Protein AF-A0A7V4HEV1-F1 (afdb_monomer_lite)

Radius of gyration: 31.35 Å; chains: 1; bounding box: 34×34×124 Å

Sequence (150 aa):
MKTKLIGVSTVILLVAGLAMAQTSEVSSVNAVGYIKVTCPGNKFTILAVPMNPLSTNAAYTLDELLGTNGLVASWDPALADVVYLWNGSSYISAFLNDDGWGDPTIDWKWCSPGDPPTVFTNAIEPGQGFWYRSRGTNFVWTAEKPYSWP

Structure (mmCIF, N/CA/C/O backbone):
data_AF-A0A7V4HEV1-F1
#
_entry.id   AF-A0A7V4HEV1-F1
#
loop_
_atom_site.group_PDB
_atom_site.id
_atom_site.type_symbol
_atom_site.label_atom_id
_atom_site.label_alt_id
_atom_site.label_comp_id
_atom_site.label_asym_id
_atom_site.label_entity_id
_atom_site.label_seq_id
_atom_site.pdbx_PDB_ins_code
_atom_site.Cartn_x
_atom_site.Cartn_y
_atom_site.Cartn_z
_atom_site.occupancy
_atom_site.B_iso_or_equiv
_atom_site.auth_seq_id
_atom_site.auth_comp_id
_atom_site.auth_asym_id
_atom_site.auth_atom_id
_atom_site.pdbx_PDB_model_num
ATOM 1 N N . MET A 1 1 ? -11.091 -17.253 105.919 1.00 45.59 1 MET A N 1
ATOM 2 C CA . MET A 1 1 ? -10.641 -16.845 104.568 1.00 45.59 1 MET A CA 1
ATOM 3 C C . MET A 1 1 ? -11.332 -17.708 103.526 1.00 45.59 1 MET A C 1
ATOM 5 O O . MET A 1 1 ? -11.170 -18.918 103.600 1.00 45.59 1 MET A O 1
ATOM 9 N N . LYS A 1 2 ? -12.118 -17.099 102.626 1.00 36.31 2 LYS A N 1
ATOM 10 C CA . LYS A 1 2 ? -12.488 -17.580 101.275 1.00 36.31 2 LYS A CA 1
ATOM 11 C C . LYS A 1 2 ? -13.394 -16.515 100.638 1.00 36.31 2 LYS A C 1
ATOM 13 O O . LYS A 1 2 ? -14.611 -16.535 100.786 1.00 36.31 2 LYS A O 1
ATOM 18 N N . THR A 1 3 ? -12.752 -15.529 100.023 1.00 41.19 3 THR A N 1
ATOM 19 C CA . THR A 1 3 ? -13.354 -14.410 99.290 1.00 41.19 3 THR A CA 1
ATOM 20 C C . THR A 1 3 ? -14.005 -14.953 98.017 1.00 41.19 3 THR A C 1
ATOM 22 O O . THR A 1 3 ? -13.331 -15.628 97.241 1.00 41.19 3 THR A O 1
ATOM 25 N N . LYS A 1 4 ? -15.304 -14.713 97.800 1.00 39.66 4 LYS A N 1
ATOM 26 C CA . LYS A 1 4 ? -15.972 -15.068 96.538 1.00 39.66 4 LYS A CA 1
ATOM 27 C C . LYS A 1 4 ? -16.039 -13.838 95.631 1.00 39.66 4 LYS A C 1
ATOM 29 O O . LYS A 1 4 ? -16.532 -12.791 96.035 1.00 39.66 4 LYS A O 1
ATOM 34 N N . LEU A 1 5 ? -15.462 -14.011 94.444 1.00 41.50 5 LEU A N 1
ATOM 35 C CA . LEU A 1 5 ? -15.291 -13.054 93.354 1.00 41.50 5 LEU A CA 1
ATOM 36 C C . LEU A 1 5 ? -16.618 -12.415 92.914 1.00 41.50 5 LEU A C 1
ATOM 38 O O . LEU A 1 5 ? -17.590 -13.117 92.639 1.00 41.50 5 LEU A O 1
ATOM 42 N N . ILE A 1 6 ? -16.606 -11.091 92.768 1.00 49.50 6 ILE A N 1
ATOM 43 C CA . ILE A 1 6 ? -17.607 -10.313 92.032 1.00 49.50 6 ILE A CA 1
ATOM 44 C C . ILE A 1 6 ? -17.321 -10.525 90.540 1.00 49.50 6 ILE A C 1
ATOM 46 O O . ILE A 1 6 ? -16.277 -10.111 90.040 1.00 49.50 6 ILE A O 1
ATOM 50 N N . GLY A 1 7 ? -18.216 -11.224 89.842 1.00 38.25 7 GLY A N 1
ATOM 51 C CA . GLY A 1 7 ? -18.121 -11.440 88.400 1.00 38.25 7 GLY A CA 1
ATOM 52 C C . GLY A 1 7 ? -18.540 -10.187 87.638 1.00 38.25 7 GLY A C 1
ATOM 53 O O . GLY A 1 7 ? -19.729 -9.917 87.494 1.00 38.25 7 GLY A O 1
ATOM 54 N N . VAL A 1 8 ? -17.566 -9.425 87.147 1.00 45.31 8 VAL A N 1
ATOM 55 C CA . VAL A 1 8 ? -17.784 -8.355 86.167 1.00 45.31 8 VAL A CA 1
ATOM 56 C C . VAL A 1 8 ? -18.003 -9.024 84.809 1.00 45.31 8 VAL A C 1
ATOM 58 O O . VAL A 1 8 ? -17.066 -9.549 84.215 1.00 45.31 8 VAL A O 1
ATOM 61 N N . SER A 1 9 ? -19.251 -9.065 84.338 1.00 43.78 9 SER A N 1
ATOM 62 C CA . SER A 1 9 ? -19.573 -9.523 82.981 1.00 43.78 9 SER A CA 1
ATOM 63 C C . SER A 1 9 ? -19.145 -8.461 81.970 1.00 43.78 9 SER A C 1
ATOM 65 O O . SER A 1 9 ? -19.723 -7.378 81.905 1.00 43.78 9 SER A O 1
ATOM 67 N N . THR A 1 10 ? -18.113 -8.766 81.190 1.00 46.75 10 THR A N 1
ATOM 68 C CA . THR A 1 10 ? -17.657 -7.954 80.061 1.00 46.75 10 THR A CA 1
ATOM 69 C C . THR A 1 10 ? -18.627 -8.126 78.890 1.00 46.75 10 THR A C 1
ATOM 71 O O . THR A 1 10 ? -18.723 -9.207 78.313 1.00 46.75 10 THR A O 1
ATOM 74 N N . VAL A 1 11 ? -19.348 -7.065 78.525 1.00 47.66 11 VAL A N 1
ATOM 75 C CA . VAL A 1 11 ? -20.133 -7.012 77.282 1.00 47.66 11 VAL A CA 1
ATOM 76 C C . VAL A 1 11 ? -19.165 -6.754 76.127 1.00 47.66 11 VAL A C 1
ATOM 78 O O . VAL A 1 11 ? -18.624 -5.659 76.002 1.00 47.66 11 VAL A O 1
ATOM 81 N N . ILE A 1 12 ? -18.927 -7.764 75.290 1.00 52.50 12 ILE A N 1
ATOM 82 C CA . ILE A 1 12 ? -18.202 -7.610 74.023 1.00 52.50 12 ILE A CA 1
ATOM 83 C C . ILE A 1 12 ? -19.242 -7.283 72.944 1.00 52.50 12 ILE A C 1
ATOM 85 O O . ILE A 1 12 ? -20.011 -8.148 72.531 1.00 52.50 12 ILE A O 1
ATOM 89 N N . LEU A 1 13 ? -19.288 -6.023 72.507 1.00 45.19 13 LEU A N 1
ATOM 90 C CA . LEU A 1 13 ? -20.069 -5.584 71.348 1.00 45.19 13 LEU A CA 1
ATOM 91 C C . LEU A 1 13 ? -19.282 -5.908 70.072 1.00 45.19 13 LEU A C 1
ATOM 93 O O . LEU A 1 13 ? -18.301 -5.240 69.748 1.00 45.19 13 LEU A O 1
ATOM 97 N N . LEU A 1 14 ? -19.704 -6.949 69.355 1.00 43.16 14 LEU A N 1
ATOM 98 C CA . LEU A 1 14 ? -19.175 -7.282 68.035 1.00 43.16 14 LEU A CA 1
ATOM 99 C C . LEU A 1 14 ? -19.857 -6.373 66.998 1.00 43.16 14 LEU A C 1
ATOM 101 O O . LEU A 1 14 ? -21.014 -6.588 66.641 1.00 43.16 14 LEU A O 1
ATOM 105 N N . VAL A 1 15 ? -19.167 -5.330 66.533 1.00 56.75 15 VAL A N 1
ATOM 106 C CA . VAL A 1 15 ? -19.653 -4.502 65.418 1.00 56.75 15 VAL A CA 1
ATOM 107 C C . VAL A 1 15 ? -19.365 -5.257 64.122 1.00 56.75 15 VAL A C 1
ATOM 109 O O . VAL A 1 15 ? -18.232 -5.288 63.648 1.00 56.75 15 VAL A O 1
ATOM 112 N N . ALA A 1 16 ? -20.389 -5.895 63.556 1.00 53.41 16 ALA A N 1
ATOM 113 C CA . ALA A 1 16 ? -20.327 -6.424 62.201 1.00 53.41 16 ALA A CA 1
ATOM 114 C C . ALA A 1 16 ? -20.284 -5.239 61.224 1.00 53.41 16 ALA A C 1
ATOM 116 O O . ALA A 1 16 ? -21.302 -4.605 60.951 1.00 53.41 16 ALA A O 1
ATOM 117 N N . GLY A 1 17 ? -19.088 -4.902 60.739 1.00 54.06 17 GLY A N 1
ATOM 118 C CA . GLY A 1 17 ? -18.923 -3.937 59.662 1.00 54.06 17 GLY A CA 1
ATOM 119 C C . GLY A 1 17 ? -19.610 -4.464 58.407 1.00 54.06 17 GLY A C 1
ATOM 120 O O . GLY A 1 17 ? -19.184 -5.468 57.840 1.00 54.06 17 GLY A O 1
ATOM 121 N N . LEU A 1 18 ? -20.683 -3.800 57.981 1.00 56.12 18 LEU A N 1
ATOM 122 C CA . LEU A 1 18 ? -21.253 -4.005 56.657 1.00 56.12 18 LEU A CA 1
ATOM 123 C C . LEU A 1 18 ? -20.204 -3.538 55.647 1.00 56.12 18 LEU A C 1
ATOM 125 O O . LEU A 1 18 ? -20.024 -2.340 55.435 1.00 56.12 18 LEU A O 1
ATOM 129 N N . ALA A 1 19 ? -19.485 -4.483 55.046 1.00 53.91 19 ALA A N 1
ATOM 130 C CA . ALA A 1 19 ? -18.731 -4.212 53.838 1.00 53.91 19 ALA A CA 1
ATOM 131 C C . ALA A 1 19 ? -19.757 -3.880 52.752 1.00 53.91 19 ALA A C 1
ATOM 133 O O . ALA A 1 19 ? -20.365 -4.771 52.159 1.00 53.91 19 ALA A O 1
ATOM 134 N N . MET A 1 20 ? -20.010 -2.590 52.532 1.00 57.59 20 MET A N 1
ATOM 135 C CA . MET A 1 20 ? -20.690 -2.167 51.320 1.00 57.59 20 MET A CA 1
ATOM 136 C C . MET A 1 20 ? -19.754 -2.527 50.172 1.00 57.59 20 MET A C 1
ATOM 138 O O . MET A 1 20 ? -18.691 -1.928 50.020 1.00 57.59 20 MET A O 1
ATOM 142 N N . ALA A 1 21 ? -20.117 -3.561 49.414 1.00 46.88 21 ALA A N 1
ATOM 143 C CA . ALA A 1 21 ? -19.504 -3.831 48.130 1.00 46.88 21 ALA A CA 1
ATOM 144 C C . ALA A 1 21 ? -19.794 -2.609 47.261 1.00 46.88 21 ALA A C 1
ATOM 146 O O . ALA A 1 21 ? -20.901 -2.431 46.757 1.00 46.88 21 ALA A O 1
ATOM 147 N N . GLN A 1 22 ? -18.821 -1.709 47.177 1.00 51.00 22 GLN A N 1
ATOM 148 C CA . GLN A 1 22 ? -18.874 -0.604 46.249 1.00 51.00 22 GLN A CA 1
ATOM 149 C C . GLN A 1 22 ? -18.834 -1.251 44.865 1.00 51.00 22 GLN A C 1
ATOM 151 O O . GLN A 1 22 ? -17.793 -1.749 44.439 1.00 51.00 22 GLN A O 1
ATOM 156 N N . THR A 1 23 ? -19.982 -1.334 44.194 1.00 50.00 23 THR A N 1
ATOM 157 C CA . THR A 1 23 ? -20.017 -1.660 42.774 1.00 50.00 23 THR A CA 1
ATOM 158 C C . THR A 1 23 ? -19.243 -0.544 42.094 1.00 50.00 23 THR A C 1
ATOM 160 O O . THR A 1 23 ? -19.760 0.557 41.911 1.00 50.00 23 THR A O 1
ATOM 163 N N . SER A 1 24 ? -17.969 -0.779 41.786 1.00 48.50 24 SER A N 1
ATOM 164 C CA . SER A 1 24 ? -17.289 0.012 40.776 1.00 48.50 24 SER A CA 1
ATOM 165 C C . SER A 1 24 ? -18.046 -0.257 39.488 1.00 48.50 24 SER A C 1
ATOM 167 O O . SER A 1 24 ? -17.790 -1.248 38.808 1.00 48.50 24 SER A O 1
ATOM 169 N N . GLU A 1 25 ? -19.031 0.584 39.180 1.00 54.38 25 GLU A N 1
ATOM 170 C CA . GLU A 1 25 ? -19.474 0.722 37.806 1.00 54.38 25 GLU A CA 1
ATOM 171 C C . GLU A 1 25 ? -18.220 1.027 36.996 1.00 54.38 25 GLU A C 1
ATOM 173 O O . GLU A 1 25 ? -17.642 2.113 37.075 1.00 54.38 25 GLU A O 1
ATOM 178 N N . VAL A 1 26 ? -17.764 0.031 36.241 1.00 53.16 26 VAL A N 1
ATOM 179 C CA . VAL A 1 26 ? -16.834 0.263 35.151 1.00 53.16 26 VAL A CA 1
ATOM 180 C C . VAL A 1 26 ? -17.667 0.940 34.074 1.00 53.16 26 VAL A C 1
ATOM 182 O O . VAL A 1 26 ? -18.178 0.306 33.155 1.00 53.16 26 VAL A O 1
ATOM 185 N N . SER A 1 27 ? -17.859 2.247 34.223 1.00 58.34 27 SER A N 1
ATOM 186 C CA . SER A 1 27 ? -18.261 3.082 33.107 1.00 58.34 27 SER A CA 1
ATOM 187 C C . SER A 1 27 ? -17.090 3.052 32.134 1.00 58.34 27 SER A C 1
ATOM 189 O O . SER A 1 27 ? -16.073 3.716 32.324 1.00 58.34 27 SER A O 1
ATOM 191 N N . SER A 1 28 ? -17.178 2.211 31.102 1.00 56.72 28 SER A N 1
ATOM 192 C CA . SER A 1 28 ? -16.258 2.329 29.980 1.00 56.72 28 SER A CA 1
ATOM 193 C C . SER A 1 28 ? -16.571 3.658 29.295 1.00 56.72 28 SER A C 1
ATOM 195 O O . SER A 1 28 ? -17.445 3.738 28.433 1.00 56.72 28 SER A O 1
ATOM 197 N N . VAL A 1 29 ? -15.895 4.725 29.706 1.00 54.00 29 VAL A N 1
ATOM 198 C CA . VAL A 1 29 ? -15.949 6.020 29.029 1.00 54.00 29 VAL A CA 1
ATOM 199 C C . VAL A 1 29 ? -15.099 5.883 27.764 1.00 54.00 29 VAL A C 1
ATOM 201 O O . VAL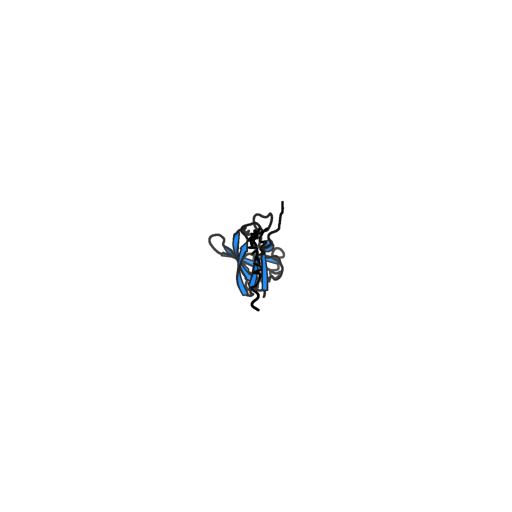 A 1 29 ? -13.956 6.309 27.737 1.00 54.00 29 VAL A O 1
ATOM 204 N N . ASN A 1 30 ? -15.634 5.189 26.751 1.00 49.81 30 ASN A N 1
ATOM 205 C CA . ASN A 1 30 ? -15.000 4.849 25.472 1.00 49.81 30 ASN A CA 1
ATOM 206 C C . ASN A 1 30 ? -13.618 4.174 25.596 1.00 49.81 30 ASN A C 1
ATOM 208 O O . ASN A 1 30 ? -12.601 4.831 25.792 1.00 49.81 30 ASN A O 1
ATOM 212 N N . ALA A 1 31 ? -13.535 2.861 25.356 1.00 44.91 31 ALA A N 1
ATOM 213 C CA . ALA A 1 31 ? -12.256 2.269 24.964 1.00 44.91 31 ALA A CA 1
ATOM 214 C C . ALA A 1 31 ? -11.842 2.875 23.607 1.00 44.91 31 ALA A C 1
ATOM 216 O O . ALA A 1 31 ? -12.294 2.450 22.546 1.00 44.91 31 ALA A O 1
ATOM 217 N N . VAL A 1 32 ? -11.032 3.932 23.660 1.00 52.53 32 VAL A N 1
ATOM 218 C CA . VAL A 1 32 ? -10.409 4.580 22.505 1.00 52.53 32 VAL A CA 1
ATOM 219 C C . VAL A 1 32 ? -9.301 3.649 22.020 1.00 52.53 32 VAL A C 1
ATOM 221 O O . VAL A 1 32 ? -8.237 3.568 22.628 1.00 52.53 32 VAL A O 1
ATOM 224 N N . GLY A 1 33 ? -9.569 2.872 20.974 1.00 55.06 33 GLY A N 1
ATOM 225 C CA . GLY A 1 33 ? -8.603 1.928 20.422 1.00 55.06 33 GLY A CA 1
ATOM 226 C C . GLY A 1 33 ? -7.933 2.490 19.177 1.00 55.06 33 GLY A C 1
ATOM 227 O O . GLY A 1 33 ? -8.585 2.622 18.147 1.00 55.06 33 GLY A O 1
ATOM 228 N N . TYR A 1 34 ? -6.632 2.764 19.248 1.00 64.38 34 TYR A N 1
ATOM 229 C CA . TYR A 1 34 ? -5.795 2.776 18.050 1.00 64.38 34 TYR A CA 1
ATOM 230 C C . TYR A 1 34 ? -5.500 1.324 17.696 1.00 64.38 34 TYR A C 1
ATOM 232 O O . TYR A 1 34 ? -4.929 0.597 18.514 1.00 64.38 34 TYR A O 1
ATOM 240 N N . ILE A 1 35 ? -5.864 0.893 16.492 1.00 74.62 35 ILE A N 1
ATOM 241 C CA . ILE A 1 35 ? -5.380 -0.390 15.985 1.00 74.62 35 ILE A CA 1
ATOM 242 C C . ILE A 1 35 ? -4.028 -0.104 15.343 1.00 74.62 35 ILE A C 1
ATOM 244 O O . ILE A 1 35 ? -3.953 0.525 14.289 1.00 74.62 35 ILE A O 1
ATOM 248 N N . LYS A 1 36 ? -2.963 -0.528 16.026 1.00 85.75 36 LYS A N 1
ATOM 249 C CA . LYS A 1 36 ? -1.603 -0.513 15.492 1.00 85.75 36 LYS A CA 1
ATOM 250 C C . LYS A 1 36 ? -1.276 -1.892 14.958 1.00 85.75 36 LYS A C 1
ATOM 252 O O . LYS A 1 36 ? -1.336 -2.870 15.702 1.00 85.75 36 LYS A O 1
ATOM 257 N N . VAL A 1 37 ? -0.906 -1.957 13.689 1.00 89.94 37 VAL A N 1
ATOM 258 C CA . VAL A 1 37 ? -0.484 -3.194 13.041 1.00 89.94 37 VAL A CA 1
ATOM 259 C C . VAL A 1 37 ? 0.932 -3.009 12.527 1.00 89.94 37 VAL A C 1
ATOM 261 O O . VAL A 1 37 ? 1.183 -2.259 11.584 1.00 89.94 37 VAL A O 1
ATOM 264 N N . THR A 1 38 ? 1.872 -3.707 13.156 1.00 92.38 38 THR A N 1
ATOM 265 C CA . THR A 1 38 ? 3.240 -3.795 12.648 1.00 92.38 38 THR A CA 1
ATOM 266 C C . THR A 1 38 ? 3.250 -4.704 11.430 1.00 92.38 38 THR A C 1
ATOM 268 O O . THR A 1 38 ? 2.876 -5.871 11.527 1.00 92.38 38 THR A O 1
ATOM 271 N N . CYS A 1 39 ? 3.710 -4.174 10.303 1.00 93.19 39 CYS A N 1
ATOM 272 C CA . CYS A 1 39 ? 3.889 -4.892 9.053 1.00 93.19 39 CYS A CA 1
ATOM 273 C C . CYS A 1 39 ? 5.371 -5.268 8.921 1.00 93.19 39 CYS A C 1
ATOM 275 O O . CYS A 1 39 ? 6.197 -4.395 8.640 1.00 93.19 39 CYS A O 1
ATOM 277 N N . PRO A 1 40 ? 5.744 -6.541 9.150 1.00 92.75 40 PRO A N 1
ATOM 278 C CA . PRO A 1 40 ? 7.134 -6.956 9.049 1.00 92.75 40 PRO A CA 1
ATOM 279 C C . PRO A 1 40 ? 7.633 -6.844 7.610 1.00 92.75 40 PRO A C 1
ATOM 281 O O . PRO A 1 40 ? 6.903 -7.151 6.662 1.00 92.75 40 PRO A O 1
ATOM 284 N N . GLY A 1 41 ? 8.905 -6.494 7.455 1.00 92.19 41 GLY A N 1
ATOM 285 C CA . GLY A 1 41 ? 9.520 -6.410 6.138 1.00 92.19 41 GLY A CA 1
ATOM 286 C C . GLY A 1 41 ? 9.474 -7.708 5.341 1.00 92.19 41 GLY A C 1
ATOM 287 O O . GLY A 1 41 ? 9.673 -8.803 5.869 1.00 92.19 41 GLY A O 1
ATOM 288 N N . ASN A 1 42 ? 9.218 -7.564 4.044 1.00 91.44 42 ASN A N 1
ATOM 289 C CA . ASN A 1 42 ? 9.056 -8.626 3.054 1.00 91.44 42 ASN A CA 1
ATOM 290 C C . ASN A 1 42 ? 7.959 -9.654 3.376 1.00 91.44 42 ASN A C 1
ATOM 292 O O . ASN A 1 42 ? 7.968 -10.752 2.815 1.00 91.44 42 ASN A O 1
ATOM 296 N N . LYS A 1 43 ? 7.000 -9.318 4.248 1.00 92.88 43 LYS A N 1
ATOM 297 C CA . LYS A 1 43 ? 5.867 -10.187 4.591 1.00 92.88 43 LYS A CA 1
ATOM 298 C C . LYS A 1 43 ? 4.537 -9.529 4.258 1.00 92.88 43 LYS A C 1
ATOM 300 O O . LYS A 1 43 ? 4.402 -8.309 4.277 1.00 92.88 43 LYS A O 1
ATOM 305 N N . PHE A 1 44 ? 3.551 -10.375 3.984 1.00 94.94 44 PHE A N 1
ATOM 306 C CA . PHE A 1 44 ? 2.163 -9.964 3.839 1.00 94.94 44 PHE A CA 1
ATOM 307 C C . PHE A 1 44 ? 1.495 -9.838 5.204 1.00 94.94 44 PHE A C 1
ATOM 309 O O . PHE A 1 44 ? 1.610 -10.730 6.044 1.00 94.94 44 PHE A O 1
ATOM 316 N N . THR A 1 45 ? 0.773 -8.741 5.394 1.00 96.25 45 THR A N 1
ATOM 317 C CA . THR A 1 45 ? -0.035 -8.447 6.576 1.00 96.25 45 THR A CA 1
ATOM 318 C C . THR A 1 45 ? -1.426 -8.034 6.108 1.00 96.25 45 THR A C 1
ATOM 320 O O . THR A 1 45 ? -1.544 -7.278 5.146 1.00 96.25 45 THR A O 1
ATOM 323 N N . ILE A 1 46 ? -2.482 -8.540 6.748 1.00 95.31 46 ILE A N 1
ATOM 324 C CA . ILE A 1 46 ? -3.841 -8.046 6.490 1.00 95.31 46 ILE A CA 1
ATOM 325 C C . ILE A 1 46 ? -4.018 -6.749 7.265 1.00 95.31 46 ILE A C 1
ATOM 327 O O . ILE A 1 46 ? -3.840 -6.729 8.483 1.00 95.31 46 ILE A O 1
ATOM 331 N N . LEU A 1 47 ? -4.409 -5.698 6.555 1.00 94.19 47 LEU A N 1
ATOM 332 C CA . LEU A 1 47 ? -4.879 -4.446 7.127 1.00 94.19 47 LEU A CA 1
ATOM 333 C C . LEU A 1 47 ? -6.371 -4.313 6.828 1.00 94.19 47 LEU A C 1
ATOM 335 O O . LEU A 1 47 ? -6.863 -4.842 5.831 1.00 94.19 47 LEU A O 1
ATOM 339 N N . ALA A 1 48 ? -7.107 -3.649 7.711 1.00 90.69 48 ALA A N 1
ATOM 340 C CA . ALA A 1 48 ? -8.540 -3.475 7.541 1.00 90.69 48 ALA A CA 1
ATOM 341 C C . ALA A 1 48 ? -8.975 -2.122 8.068 1.00 90.69 48 ALA A C 1
ATOM 343 O O . ALA A 1 48 ? -8.713 -1.796 9.225 1.00 90.69 48 ALA A O 1
ATOM 344 N N . VAL A 1 49 ? -9.673 -1.362 7.230 1.00 89.06 49 VAL A N 1
ATOM 345 C CA . VAL A 1 49 ? -10.276 -0.098 7.638 1.00 89.06 49 VAL A CA 1
ATOM 346 C C . VAL A 1 49 ? -11.383 -0.410 8.648 1.00 89.06 49 VAL A C 1
ATOM 348 O O . VAL A 1 49 ? -12.215 -1.282 8.384 1.00 89.06 49 VAL A O 1
ATOM 351 N N . PRO A 1 50 ? -11.431 0.258 9.814 1.00 85.62 50 PRO A N 1
ATOM 352 C CA . PRO A 1 50 ? -12.520 0.070 10.765 1.00 85.62 50 PRO A CA 1
ATOM 353 C C . PRO A 1 50 ? -13.894 0.294 10.123 1.00 85.62 50 PRO A C 1
ATOM 355 O O . PRO A 1 50 ? -14.033 1.063 9.176 1.00 85.62 50 PRO A O 1
ATOM 358 N N . MET A 1 51 ? -14.929 -0.359 10.661 1.00 82.31 51 MET A N 1
ATOM 359 C CA . MET A 1 51 ? -16.303 -0.201 10.149 1.00 82.31 51 MET A CA 1
ATOM 360 C C . MET A 1 51 ? -16.834 1.226 10.324 1.00 82.31 51 MET A C 1
ATOM 362 O O . MET A 1 51 ? -17.695 1.669 9.572 1.00 82.31 51 MET A O 1
ATOM 366 N N . ASN A 1 52 ? -16.314 1.946 11.320 1.00 79.69 52 ASN A N 1
ATOM 367 C CA . ASN A 1 52 ? -16.570 3.368 11.471 1.00 79.69 52 ASN A CA 1
ATOM 368 C C . ASN A 1 52 ? -15.575 4.157 10.611 1.00 79.69 52 ASN A C 1
ATOM 370 O O . ASN A 1 52 ? -14.377 3.876 10.708 1.00 79.69 52 ASN A O 1
ATOM 374 N N . PRO A 1 53 ? -16.031 5.174 9.860 1.00 77.12 53 PRO A N 1
ATOM 375 C CA . PRO A 1 53 ? -15.146 6.033 9.087 1.00 77.12 53 PRO A CA 1
ATOM 376 C C . PRO A 1 53 ? -14.019 6.642 9.940 1.00 77.12 53 PRO A C 1
ATOM 378 O O . PRO A 1 53 ? -14.243 7.120 11.056 1.00 77.12 53 PRO A O 1
ATOM 381 N N . LEU A 1 54 ? -12.807 6.631 9.386 1.00 76.69 54 LEU A N 1
ATOM 382 C CA . LEU A 1 54 ? -11.601 7.302 9.882 1.00 76.69 54 LEU A CA 1
ATOM 383 C C . LEU A 1 54 ? -11.570 8.802 9.549 1.00 76.69 54 LEU A C 1
ATOM 385 O O . LEU A 1 54 ? -10.649 9.500 9.944 1.00 76.69 54 LEU A O 1
ATOM 389 N N . SER A 1 55 ? -12.537 9.318 8.798 1.00 76.88 55 SER A N 1
ATOM 390 C CA . SER A 1 55 ? -12.704 10.746 8.515 1.00 76.88 55 SER A CA 1
ATOM 391 C C . SER A 1 55 ? -14.139 11.004 8.049 1.00 76.88 55 SER A C 1
ATOM 393 O O . SER A 1 55 ? -14.954 10.084 8.004 1.00 76.88 55 SER A O 1
ATOM 395 N N . THR A 1 56 ? -14.463 12.242 7.675 1.00 77.31 56 THR A N 1
ATOM 396 C CA . THR A 1 56 ? -15.737 12.572 7.015 1.00 77.31 56 THR A CA 1
ATOM 397 C C . THR A 1 56 ? -15.890 11.936 5.629 1.00 77.31 56 THR A C 1
ATOM 399 O O . THR A 1 56 ? -16.973 12.009 5.051 1.00 77.31 56 THR A O 1
ATOM 402 N N . ASN A 1 57 ? -14.830 11.336 5.078 1.00 73.62 57 ASN A N 1
ATOM 403 C CA . ASN A 1 57 ? -14.860 10.697 3.768 1.00 73.62 57 ASN A CA 1
ATOM 404 C C . ASN A 1 57 ? -15.595 9.355 3.836 1.00 73.62 57 ASN A C 1
ATOM 406 O O . ASN A 1 57 ? -15.422 8.577 4.775 1.00 73.62 57 ASN A O 1
ATOM 410 N N . ALA A 1 58 ? -16.384 9.073 2.799 1.00 81.06 58 ALA A N 1
ATOM 411 C CA . ALA A 1 58 ? 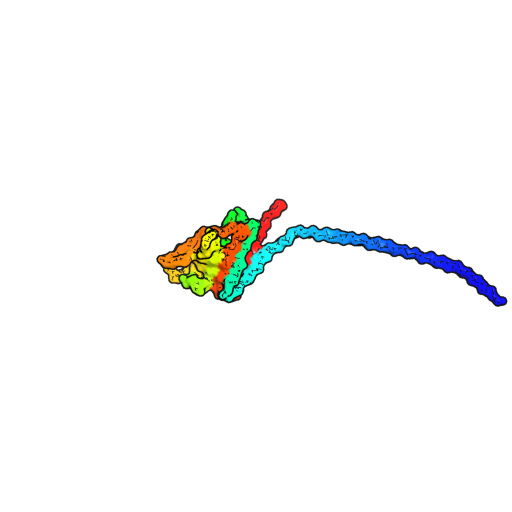-17.093 7.804 2.653 1.00 81.06 58 ALA A CA 1
ATOM 412 C C . ALA A 1 58 ? -16.172 6.649 2.216 1.00 81.06 58 ALA A C 1
ATOM 414 O O . ALA A 1 58 ? -16.514 5.491 2.430 1.00 81.06 58 ALA A O 1
ATOM 415 N N . ALA A 1 59 ? -15.020 6.960 1.616 1.00 87.94 59 ALA A N 1
ATOM 416 C CA . ALA A 1 59 ? -14.001 5.998 1.218 1.00 87.94 59 ALA A CA 1
ATOM 417 C C . ALA A 1 59 ? -12.623 6.674 1.159 1.00 87.94 59 ALA A C 1
ATOM 419 O O . ALA A 1 59 ? -12.540 7.905 1.139 1.00 87.94 59 ALA A O 1
ATOM 420 N N . TYR A 1 60 ? -11.565 5.868 1.130 1.00 91.31 60 TYR A N 1
ATOM 421 C CA . TYR A 1 60 ? -10.183 6.324 1.238 1.00 91.31 60 TYR A CA 1
ATOM 422 C C . TYR A 1 60 ? -9.343 5.902 0.037 1.00 91.31 60 TYR A C 1
ATOM 424 O O . TYR A 1 60 ? -9.497 4.806 -0.503 1.00 91.31 60 TYR A O 1
ATOM 432 N N . THR A 1 61 ? -8.408 6.760 -0.339 1.00 93.12 61 THR A N 1
ATOM 433 C CA . THR A 1 61 ? -7.269 6.409 -1.188 1.00 93.12 61 THR A CA 1
ATOM 434 C C . THR A 1 61 ? -6.190 5.692 -0.372 1.00 93.12 61 THR A C 1
ATOM 436 O O . THR A 1 61 ? -6.174 5.734 0.862 1.00 93.12 61 THR A O 1
ATOM 439 N N . LEU A 1 62 ? -5.251 5.036 -1.056 1.00 94.38 62 LEU A N 1
ATOM 440 C CA . LEU A 1 62 ? -4.104 4.415 -0.390 1.00 94.38 62 LEU A CA 1
ATOM 441 C C . LEU A 1 62 ? -3.184 5.440 0.281 1.00 94.38 62 LEU A C 1
ATOM 443 O O . LEU A 1 62 ? -2.685 5.165 1.372 1.00 94.38 62 LEU A O 1
ATOM 447 N N . ASP A 1 63 ? -3.023 6.622 -0.316 1.00 91.19 63 ASP A N 1
ATOM 448 C CA . ASP A 1 63 ? -2.246 7.719 0.270 1.00 91.19 63 ASP A CA 1
ATOM 449 C C . ASP A 1 63 ? -2.850 8.198 1.595 1.00 91.19 63 ASP A C 1
ATOM 451 O O . ASP A 1 63 ? -2.130 8.403 2.571 1.00 91.19 63 ASP A O 1
ATOM 455 N N . GLU A 1 64 ? -4.180 8.306 1.675 1.00 89.50 64 GLU A N 1
ATOM 456 C CA . GLU A 1 64 ? -4.868 8.680 2.916 1.00 89.50 64 GLU A CA 1
ATOM 457 C C . GLU A 1 64 ? -4.738 7.611 4.013 1.00 89.50 64 GLU A C 1
ATOM 459 O O . GLU A 1 64 ? -4.634 7.957 5.189 1.00 89.50 64 GLU A O 1
ATOM 464 N N . LEU A 1 65 ? -4.744 6.320 3.658 1.00 90.69 65 LEU A N 1
ATOM 465 C CA . LEU A 1 65 ? -4.704 5.225 4.638 1.00 90.69 65 LEU A CA 1
ATOM 466 C C . LEU A 1 65 ? -3.304 4.877 5.133 1.00 90.69 65 LEU A C 1
ATOM 468 O O . LEU A 1 65 ? -3.151 4.472 6.288 1.00 90.69 65 LEU A O 1
ATOM 472 N N . LEU A 1 66 ? -2.312 4.923 4.247 1.00 91.50 66 LEU A N 1
ATOM 473 C CA . LEU A 1 66 ? -0.953 4.460 4.531 1.00 91.50 66 LEU A CA 1
ATOM 474 C C . LEU A 1 66 ? 0.005 5.625 4.809 1.00 91.50 66 LEU A C 1
ATOM 476 O O . LEU A 1 66 ? 1.047 5.413 5.431 1.00 91.50 66 LEU A O 1
ATOM 480 N N . GLY A 1 67 ? -0.365 6.850 4.419 1.00 87.94 67 GLY A N 1
ATOM 481 C CA . GLY A 1 67 ? 0.472 8.035 4.558 1.00 87.94 67 GLY A CA 1
ATOM 482 C C . GLY A 1 67 ? 1.746 7.924 3.723 1.00 87.94 67 GLY A C 1
ATOM 483 O O . GLY A 1 67 ? 1.755 7.313 2.662 1.00 87.94 67 GLY A O 1
ATOM 484 N N . THR A 1 68 ? 2.836 8.520 4.210 1.00 83.94 68 THR A N 1
ATOM 485 C CA . THR A 1 68 ? 4.141 8.534 3.517 1.00 83.94 68 THR A CA 1
ATOM 486 C C . THR A 1 68 ? 5.297 7.999 4.367 1.00 83.94 68 THR A C 1
ATOM 488 O O . THR A 1 68 ? 6.377 7.714 3.853 1.00 83.94 68 THR A O 1
ATOM 491 N N . ASN A 1 69 ? 5.105 7.846 5.680 1.00 82.38 69 ASN A N 1
ATOM 492 C CA . ASN A 1 69 ? 6.190 7.531 6.606 1.00 82.38 69 ASN A CA 1
ATOM 493 C C . ASN A 1 69 ? 6.501 6.032 6.646 1.00 82.38 69 ASN A C 1
ATOM 495 O O . ASN A 1 69 ? 5.649 5.215 6.986 1.00 82.38 69 ASN A O 1
ATOM 499 N N . GLY A 1 70 ? 7.764 5.683 6.394 1.00 86.62 70 GLY A N 1
ATOM 500 C CA . GLY A 1 70 ? 8.247 4.302 6.490 1.00 86.62 70 GLY A CA 1
ATOM 501 C C . GLY A 1 70 ? 7.800 3.395 5.343 1.00 86.62 70 GLY A C 1
ATOM 502 O O . GLY A 1 70 ? 7.989 2.181 5.443 1.00 86.62 70 GLY A O 1
ATOM 503 N N . LEU A 1 71 ? 7.228 3.979 4.286 1.00 93.81 71 LEU A N 1
ATOM 504 C CA . LEU A 1 71 ? 6.937 3.292 3.037 1.00 93.81 71 LEU A CA 1
ATOM 505 C C . LEU A 1 71 ? 8.188 3.204 2.155 1.00 93.81 71 LEU A C 1
ATOM 507 O O . LEU A 1 71 ? 9.098 4.030 2.253 1.00 93.81 71 LEU A O 1
ATOM 511 N N . VAL A 1 72 ? 8.223 2.202 1.285 1.00 96.00 72 VAL A N 1
ATOM 512 C CA . VAL A 1 72 ? 9.284 1.985 0.299 1.00 96.00 72 VAL A CA 1
ATOM 513 C C . VAL A 1 72 ? 8.699 2.085 -1.102 1.00 96.00 72 VAL A C 1
ATOM 515 O O . VAL A 1 72 ? 7.886 1.254 -1.509 1.00 96.00 72 VAL A O 1
ATOM 518 N N . ALA A 1 73 ? 9.144 3.104 -1.833 1.00 96.00 73 ALA A N 1
ATOM 519 C CA . ALA A 1 73 ? 8.801 3.325 -3.229 1.00 96.00 73 ALA A CA 1
ATOM 520 C C . ALA A 1 73 ? 9.862 2.721 -4.160 1.00 96.00 73 ALA A C 1
ATOM 522 O O . ALA A 1 73 ? 11.046 2.702 -3.817 1.00 96.00 73 ALA A O 1
ATOM 523 N N . SER A 1 74 ? 9.442 2.230 -5.326 1.00 96.31 74 SER A N 1
ATOM 524 C CA . SER A 1 74 ? 10.337 1.845 -6.421 1.00 96.31 74 SER A CA 1
ATOM 525 C C . SER A 1 74 ? 9.586 1.781 -7.751 1.00 96.31 74 SER A C 1
ATOM 527 O O . SER A 1 74 ? 8.426 1.372 -7.776 1.00 96.31 74 SER A O 1
ATOM 529 N N . TRP A 1 75 ? 10.260 2.093 -8.859 1.00 94.56 75 TRP A N 1
ATOM 530 C CA . TRP A 1 75 ? 9.745 1.862 -10.213 1.00 94.56 75 TRP A CA 1
ATOM 531 C C . TRP A 1 75 ? 9.501 0.377 -10.518 1.00 94.56 75 TRP A C 1
ATOM 533 O O . TRP A 1 75 ? 8.699 0.057 -11.398 1.00 94.56 75 TRP A O 1
ATOM 543 N N . ASP A 1 76 ? 10.172 -0.527 -9.789 1.00 93.75 76 ASP A N 1
ATOM 544 C CA . ASP A 1 76 ? 9.948 -1.972 -9.837 1.00 93.75 76 ASP A CA 1
ATOM 545 C C . ASP A 1 76 ? 8.972 -2.403 -8.718 1.00 93.75 76 ASP A C 1
ATOM 547 O O . ASP A 1 76 ? 9.324 -2.365 -7.530 1.00 93.75 76 ASP A O 1
ATOM 551 N N . PRO A 1 77 ? 7.770 -2.916 -9.053 1.00 93.56 77 PRO A N 1
ATOM 552 C CA . PRO A 1 77 ? 6.815 -3.442 -8.073 1.00 93.56 77 PRO A CA 1
ATOM 553 C C . PRO A 1 77 ? 7.370 -4.578 -7.196 1.00 93.56 77 PRO A C 1
ATOM 555 O O . PRO A 1 77 ? 6.834 -4.883 -6.123 1.00 93.56 77 PRO A O 1
ATOM 558 N N . ALA A 1 78 ? 8.428 -5.265 -7.637 1.00 93.25 78 ALA A N 1
ATOM 559 C CA . ALA A 1 78 ? 9.113 -6.261 -6.830 1.00 93.25 78 ALA A CA 1
ATOM 560 C C . ALA A 1 78 ? 9.924 -5.629 -5.692 1.00 93.25 78 ALA A C 1
ATOM 562 O O . ALA A 1 78 ? 10.117 -6.298 -4.678 1.00 93.25 78 ALA A O 1
ATOM 563 N N . LEU A 1 79 ? 10.344 -4.371 -5.805 1.00 95.25 79 LEU A N 1
ATOM 564 C CA . LEU A 1 79 ? 11.154 -3.658 -4.815 1.00 95.25 79 LEU A CA 1
ATOM 565 C C . LEU A 1 79 ? 10.354 -2.626 -4.003 1.00 95.25 79 LEU A C 1
ATOM 567 O O . LEU A 1 79 ? 10.827 -2.202 -2.951 1.00 95.25 79 LEU A O 1
ATOM 571 N N . ALA A 1 80 ? 9.132 -2.300 -4.429 1.00 96.62 80 ALA A N 1
ATOM 572 C CA . ALA A 1 80 ? 8.212 -1.399 -3.738 1.00 96.62 80 ALA A CA 1
ATOM 573 C C . ALA A 1 80 ? 7.250 -2.105 -2.764 1.00 96.62 80 ALA A C 1
ATOM 575 O O . ALA A 1 80 ? 6.986 -3.314 -2.868 1.00 96.62 80 ALA A O 1
ATOM 576 N N . ASP A 1 81 ? 6.684 -1.327 -1.840 1.00 97.56 81 ASP A N 1
ATOM 577 C CA . ASP A 1 81 ? 5.506 -1.721 -1.069 1.00 97.56 81 ASP A CA 1
ATOM 578 C C . ASP A 1 81 ? 4.333 -2.016 -2.009 1.00 97.56 81 ASP A C 1
ATOM 580 O O . ASP A 1 81 ? 4.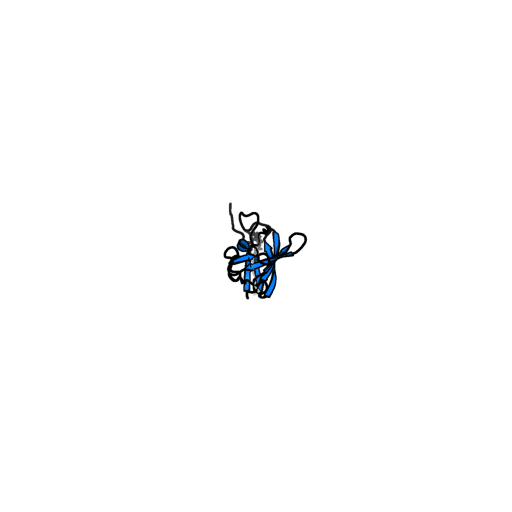144 -1.339 -3.020 1.00 97.56 81 ASP A O 1
ATOM 584 N N . VAL A 1 82 ? 3.541 -3.042 -1.681 1.00 97.56 82 VAL A N 1
ATOM 585 C CA . VAL A 1 82 ? 2.431 -3.493 -2.534 1.00 97.56 82 VAL A CA 1
ATOM 586 C C . VAL A 1 82 ? 1.172 -3.731 -1.721 1.00 97.56 82 VAL A C 1
ATOM 588 O O . VAL A 1 82 ? 1.206 -4.387 -0.680 1.00 97.56 82 VAL A O 1
ATOM 591 N N . VAL A 1 83 ? 0.045 -3.272 -2.249 1.00 98.00 83 VAL A N 1
ATOM 592 C CA . VAL A 1 83 ? -1.295 -3.579 -1.754 1.00 98.00 83 VAL A CA 1
ATOM 593 C C . VAL A 1 83 ? -1.997 -4.526 -2.713 1.00 98.00 83 VAL A C 1
ATOM 595 O O . VAL A 1 83 ? -1.885 -4.367 -3.923 1.00 98.00 83 VAL A O 1
ATOM 598 N N . TYR A 1 84 ? -2.753 -5.484 -2.176 1.00 97.94 84 TYR A N 1
ATOM 599 C CA . TYR A 1 84 ? -3.717 -6.281 -2.928 1.00 97.94 84 TYR A CA 1
ATOM 600 C C . TYR A 1 84 ? -5.115 -6.073 -2.350 1.00 97.94 84 TYR A C 1
ATOM 602 O O . TYR A 1 84 ? -5.387 -6.420 -1.196 1.00 97.94 84 TYR A O 1
ATOM 610 N N . LEU A 1 85 ? -6.005 -5.537 -3.178 1.00 97.19 85 LEU A N 1
ATOM 611 C CA . LEU A 1 85 ? -7.392 -5.238 -2.851 1.00 97.19 85 LEU A CA 1
ATOM 612 C C . LEU A 1 85 ? -8.310 -6.245 -3.543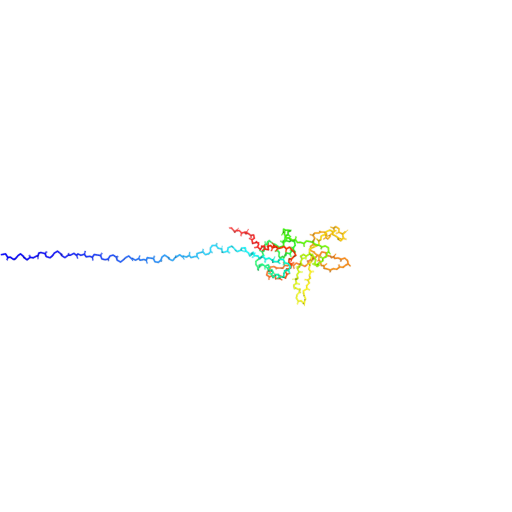 1.00 97.19 85 LEU A C 1
ATOM 614 O O . LEU A 1 85 ? -8.167 -6.506 -4.737 1.00 97.19 85 LEU A O 1
ATOM 618 N N . TRP A 1 86 ? -9.256 -6.821 -2.805 1.00 95.75 86 TRP A N 1
ATOM 619 C CA . TRP A 1 86 ? -10.282 -7.676 -3.399 1.00 95.75 86 TRP A CA 1
ATOM 620 C C . TRP A 1 86 ? -11.365 -6.814 -4.054 1.00 95.75 86 TRP A C 1
ATOM 622 O O . TRP A 1 86 ? -11.953 -5.966 -3.386 1.00 95.75 86 TRP A O 1
ATOM 632 N N . ASN A 1 87 ? -11.653 -7.048 -5.336 1.00 92.69 87 ASN A N 1
ATOM 633 C CA . ASN A 1 87 ? -12.665 -6.295 -6.092 1.00 92.69 87 ASN A CA 1
ATOM 634 C C . ASN A 1 87 ? -14.019 -7.025 -6.229 1.00 92.69 87 ASN A C 1
ATOM 636 O O . ASN A 1 87 ? -14.870 -6.602 -7.006 1.00 92.69 87 ASN A O 1
ATOM 640 N N . GLY A 1 88 ? -14.202 -8.151 -5.532 1.00 93.06 88 GLY A N 1
ATOM 641 C CA . GLY A 1 88 ? -15.382 -9.014 -5.657 1.00 93.06 88 GLY A CA 1
ATOM 642 C C . GLY A 1 88 ? -15.166 -10.265 -6.515 1.00 93.06 88 GLY A C 1
ATOM 643 O O . GLY A 1 88 ? -15.900 -11.233 -6.344 1.00 93.06 88 GLY A O 1
ATOM 644 N N . SER A 1 89 ?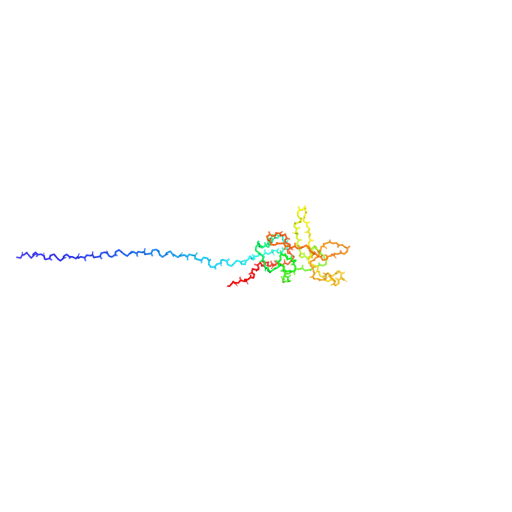 -14.160 -10.277 -7.397 1.00 95.62 89 SER A N 1
ATOM 645 C CA . SER A 1 89 ? -13.859 -11.408 -8.298 1.00 95.62 89 SER A CA 1
ATOM 646 C C . SER A 1 89 ? -12.394 -11.840 -8.277 1.00 95.62 89 SER A C 1
ATOM 648 O O . SER A 1 89 ? -12.092 -13.026 -8.391 1.00 95.62 89 SER A O 1
ATOM 650 N N . SER A 1 90 ? -11.476 -10.888 -8.144 1.00 96.38 90 SER A N 1
ATOM 651 C CA . SER A 1 90 ? -10.041 -11.132 -8.081 1.00 96.38 90 SER A CA 1
ATOM 652 C C . SER A 1 90 ? -9.357 -10.112 -7.175 1.00 96.38 90 SER A C 1
ATOM 654 O O . SER A 1 90 ? -9.936 -9.098 -6.771 1.00 96.38 90 SER A O 1
ATOM 656 N N . TYR A 1 91 ? -8.093 -10.381 -6.856 1.00 96.50 91 TYR A N 1
ATOM 657 C CA . TYR A 1 91 ? -7.226 -9.360 -6.293 1.00 96.50 91 TYR A CA 1
ATOM 658 C C . TYR A 1 91 ? -6.691 -8.468 -7.410 1.00 96.50 91 TYR A C 1
ATOM 660 O O . TYR A 1 91 ? -6.143 -8.960 -8.396 1.00 96.50 91 TYR A O 1
ATOM 668 N N . ILE A 1 92 ? -6.838 -7.162 -7.226 1.00 97.00 92 ILE A N 1
ATOM 669 C CA . ILE A 1 92 ? -6.105 -6.135 -7.965 1.00 97.00 92 ILE A CA 1
ATOM 670 C C . ILE A 1 92 ? -4.982 -5.616 -7.076 1.00 97.00 92 ILE A C 1
ATOM 672 O O . ILE A 1 92 ? -5.104 -5.649 -5.851 1.00 97.00 92 ILE A O 1
ATOM 676 N N . SER A 1 93 ? -3.891 -5.157 -7.675 1.00 97.50 93 SER A N 1
ATOM 677 C CA . SER A 1 93 ? -2.717 -4.717 -6.925 1.00 97.50 93 SER A CA 1
ATOM 678 C C . SER A 1 93 ? -2.324 -3.284 -7.234 1.00 97.50 93 SER A C 1
ATOM 680 O O . SER A 1 93 ? -2.477 -2.839 -8.369 1.00 97.50 93 SER A O 1
ATOM 682 N N . ALA A 1 94 ? -1.740 -2.621 -6.243 1.00 98.12 94 ALA A N 1
ATOM 683 C CA . ALA A 1 94 ? -1.083 -1.329 -6.376 1.00 98.12 94 ALA A CA 1
ATOM 684 C C . ALA A 1 94 ? 0.328 -1.407 -5.787 1.00 98.12 94 ALA A C 1
ATOM 686 O O . ALA A 1 94 ? 0.512 -2.071 -4.768 1.00 98.12 94 ALA A O 1
ATOM 687 N N . PHE A 1 95 ? 1.302 -0.722 -6.377 1.00 97.94 95 PHE A N 1
ATOM 688 C CA . PHE A 1 95 ? 2.644 -0.556 -5.814 1.00 97.94 95 PHE A CA 1
ATOM 689 C C . PHE A 1 95 ? 2.970 0.927 -5.638 1.00 97.94 95 PHE A C 1
ATOM 691 O O . PHE A 1 95 ? 2.467 1.753 -6.400 1.00 97.94 95 PHE A O 1
ATOM 698 N N . LEU A 1 96 ? 3.774 1.276 -4.634 1.00 97.38 96 LEU A N 1
ATOM 699 C CA . LEU A 1 96 ? 4.212 2.658 -4.445 1.00 97.38 96 LEU A CA 1
ATOM 700 C C . LEU A 1 96 ? 5.352 2.975 -5.421 1.00 97.38 96 LEU A C 1
ATOM 702 O O . LEU A 1 96 ? 6.453 2.442 -5.288 1.00 97.38 96 LEU A O 1
ATOM 706 N N . ASN A 1 97 ? 5.082 3.824 -6.406 1.00 96.75 97 ASN A N 1
ATOM 707 C CA . ASN A 1 97 ? 6.050 4.199 -7.430 1.00 96.75 97 ASN A CA 1
ATOM 708 C C . ASN A 1 97 ? 7.016 5.293 -6.930 1.00 96.75 97 ASN A C 1
ATOM 710 O O . ASN A 1 97 ? 6.608 6.169 -6.168 1.00 96.75 97 ASN A O 1
ATOM 714 N N . ASP A 1 98 ? 8.280 5.248 -7.362 1.00 95.62 98 ASP A N 1
ATOM 715 C CA . ASP A 1 98 ? 9.256 6.342 -7.199 1.00 95.62 98 ASP A CA 1
ATOM 716 C C . ASP A 1 98 ? 9.288 7.228 -8.466 1.00 95.62 98 ASP A C 1
ATOM 718 O O . ASP A 1 98 ? 8.317 7.256 -9.218 1.00 95.62 98 ASP A O 1
ATOM 722 N N . ASP A 1 99 ? 10.363 7.978 -8.710 1.00 94.25 99 ASP A N 1
ATOM 723 C CA . ASP A 1 99 ? 10.546 8.804 -9.915 1.00 94.25 99 ASP A CA 1
ATOM 724 C C . ASP A 1 99 ? 11.230 8.066 -11.089 1.00 94.25 99 ASP A C 1
ATOM 726 O O . ASP A 1 99 ? 11.529 8.655 -12.133 1.00 94.25 99 ASP A O 1
ATOM 730 N N . GLY A 1 100 ? 11.466 6.755 -10.966 1.00 92.50 100 GLY A N 1
ATOM 731 C CA . GLY A 1 100 ? 12.252 5.970 -11.919 1.00 92.50 100 GLY A CA 1
ATOM 732 C C . GLY A 1 100 ? 11.584 5.732 -13.278 1.00 92.50 100 GLY A C 1
ATOM 733 O O . GLY A 1 100 ? 12.268 5.347 -14.227 1.00 92.50 100 GLY A O 1
ATOM 734 N N . TRP A 1 101 ? 10.278 5.990 -13.407 1.00 90.56 101 TRP A N 1
ATOM 735 C CA . TRP A 1 101 ? 9.540 5.885 -14.677 1.00 90.56 101 TRP A CA 1
ATOM 736 C C . TRP A 1 101 ? 9.664 7.122 -15.579 1.00 90.56 101 TRP A C 1
ATOM 738 O O . TRP A 1 101 ? 9.336 7.044 -16.763 1.00 90.56 101 TRP A O 1
ATOM 748 N N . GLY A 1 102 ? 10.138 8.258 -15.054 1.00 92.06 102 GLY A N 1
ATOM 749 C CA . GLY A 1 102 ? 10.290 9.498 -15.825 1.00 92.06 102 GLY A CA 1
ATOM 750 C C . GLY A 1 102 ? 8.975 10.190 -16.215 1.00 92.06 102 GLY A C 1
ATOM 751 O O . GLY A 1 102 ? 8.999 11.108 -17.038 1.00 92.06 102 GLY A O 1
ATOM 752 N N . ASP A 1 103 ? 7.842 9.773 -15.640 1.00 93.44 103 ASP A N 1
ATOM 753 C CA . ASP A 1 103 ? 6.543 10.434 -15.778 1.00 93.44 103 ASP A CA 1
ATOM 754 C C . ASP A 1 103 ? 6.153 11.107 -14.447 1.00 93.44 103 ASP A C 1
ATOM 756 O O . ASP A 1 103 ? 5.660 10.439 -13.534 1.00 93.44 103 ASP A O 1
ATOM 760 N N . PRO A 1 104 ? 6.268 12.446 -14.343 1.00 94.56 104 PRO A N 1
ATOM 761 C CA . PRO A 1 104 ? 6.009 13.162 -13.096 1.00 94.56 104 PRO A CA 1
ATOM 762 C C . PRO A 1 104 ? 4.552 13.084 -12.623 1.00 94.56 104 PRO A C 1
ATOM 764 O O . PRO A 1 104 ? 4.228 13.520 -11.517 1.00 94.56 104 PRO A O 1
ATOM 767 N N . THR A 1 105 ? 3.632 12.569 -13.444 1.00 94.62 105 THR A N 1
ATOM 768 C CA . THR A 1 105 ? 2.230 12.405 -13.053 1.00 94.62 105 THR A CA 1
ATOM 769 C C . THR A 1 105 ? 1.998 11.202 -12.137 1.00 94.62 105 THR A C 1
ATOM 771 O O . THR A 1 105 ? 0.974 11.181 -11.441 1.00 94.62 105 THR A O 1
ATOM 774 N N . ILE A 1 106 ? 2.935 10.249 -12.087 1.00 95.12 106 ILE A N 1
ATOM 775 C CA . ILE A 1 106 ? 2.869 9.017 -11.281 1.00 95.12 106 ILE A CA 1
ATOM 776 C C . ILE A 1 106 ? 3.952 8.933 -10.195 1.00 95.12 106 ILE A C 1
ATOM 778 O O . ILE A 1 106 ? 3.936 7.994 -9.397 1.00 95.12 106 ILE A O 1
ATOM 782 N N . ASP A 1 107 ? 4.867 9.899 -10.135 1.00 94.75 107 ASP A N 1
ATOM 783 C CA . ASP A 1 107 ? 5.910 9.960 -9.110 1.00 94.75 107 ASP A CA 1
ATOM 784 C C . ASP A 1 107 ? 5.301 9.991 -7.704 1.00 94.75 107 ASP A C 1
ATOM 786 O O . ASP A 1 107 ? 4.415 10.801 -7.409 1.00 94.75 107 ASP A O 1
ATOM 790 N N . TRP A 1 108 ? 5.804 9.118 -6.826 1.00 94.75 108 TRP A N 1
ATOM 791 C CA . TRP A 1 108 ? 5.390 9.015 -5.421 1.00 94.75 108 TRP A CA 1
ATOM 792 C C . TRP A 1 108 ? 3.905 8.697 -5.219 1.00 94.75 108 TRP A C 1
ATOM 794 O O . TRP A 1 108 ? 3.328 9.061 -4.194 1.00 94.75 108 TRP A O 1
ATOM 804 N N . LYS A 1 109 ? 3.281 8.012 -6.185 1.00 95.62 109 LYS A N 1
ATOM 805 C CA . LYS A 1 109 ? 1.881 7.578 -6.111 1.00 95.62 109 LYS A CA 1
ATOM 806 C C . LYS A 1 109 ? 1.752 6.068 -6.099 1.00 95.62 109 LYS A C 1
ATOM 808 O O . LYS A 1 109 ? 2.541 5.339 -6.704 1.00 95.62 109 LYS A O 1
ATOM 813 N N . TRP A 1 110 ? 0.677 5.596 -5.480 1.00 97.62 110 TRP A N 1
ATOM 814 C CA . TRP A 1 110 ? 0.228 4.223 -5.658 1.00 97.62 110 TRP A CA 1
ATOM 815 C C . TRP A 1 110 ? -0.234 4.007 -7.094 1.00 97.62 110 TRP A C 1
ATOM 817 O O . TRP A 1 110 ? -1.130 4.701 -7.574 1.00 97.62 110 TRP A O 1
ATOM 827 N N . CYS A 1 111 ? 0.360 3.032 -7.772 1.00 97.69 111 CYS A N 1
ATOM 828 C CA . CYS A 1 111 ? 0.099 2.747 -9.174 1.00 97.69 111 CYS A CA 1
ATOM 829 C C . CYS A 1 111 ? -0.345 1.300 -9.384 1.00 97.69 111 CYS A C 1
ATOM 831 O O . CYS A 1 111 ? 0.184 0.372 -8.774 1.00 97.69 111 CYS A O 1
ATOM 833 N N . SER A 1 112 ? -1.300 1.100 -10.286 1.00 97.00 112 SER A N 1
ATOM 834 C CA . SER A 1 112 ? -1.596 -0.212 -10.852 1.00 97.00 112 SER A CA 1
ATOM 835 C C . SER A 1 112 ? -0.401 -0.669 -11.697 1.00 97.00 112 SER A C 1
ATOM 837 O O . SER A 1 112 ? 0.123 0.138 -12.473 1.00 97.00 112 SER A O 1
ATOM 839 N N . PRO A 1 113 ? 0.031 -1.939 -11.599 1.00 94.19 113 PRO A N 1
ATOM 840 C CA . PRO A 1 113 ? 1.082 -2.459 -12.462 1.00 94.19 113 PRO A CA 1
ATOM 841 C C . PRO A 1 113 ? 0.634 -2.434 -13.928 1.00 94.19 113 PRO A C 1
ATOM 843 O O . PRO A 1 113 ? -0.514 -2.743 -14.248 1.00 94.19 113 PRO A O 1
ATOM 846 N N . GLY A 1 114 ? 1.556 -2.080 -14.815 1.00 91.69 114 GLY A N 1
ATOM 847 C CA . GLY A 1 114 ? 1.336 -1.924 -16.248 1.00 91.69 114 GLY A CA 1
ATOM 848 C C . GLY A 1 114 ? 2.576 -1.326 -16.906 1.00 91.69 114 GLY A C 1
ATOM 849 O O . GLY A 1 114 ? 3.529 -0.980 -16.211 1.00 91.69 114 GLY A O 1
ATOM 850 N N . ASP A 1 115 ? 2.556 -1.216 -18.230 1.00 90.19 115 ASP A N 1
ATOM 851 C CA . ASP A 1 115 ? 3.598 -0.539 -19.007 1.00 90.19 115 ASP A CA 1
ATOM 852 C C . ASP A 1 115 ? 2.932 0.446 -19.994 1.00 90.19 115 ASP A C 1
ATOM 854 O O . ASP A 1 115 ? 2.408 0.010 -21.026 1.00 90.19 115 ASP A O 1
ATOM 858 N N . PRO A 1 116 ? 2.850 1.750 -19.657 1.00 89.19 116 PRO A N 1
ATOM 859 C CA . PRO A 1 116 ? 3.277 2.356 -18.393 1.00 89.19 116 PRO A CA 1
ATOM 860 C C . PRO A 1 116 ? 2.305 2.052 -17.231 1.00 89.19 116 PRO A C 1
ATOM 862 O O . PRO A 1 116 ? 1.125 1.752 -17.457 1.00 89.19 116 PRO A O 1
ATOM 865 N N . PRO A 1 117 ? 2.763 2.134 -15.971 1.00 95.31 117 PRO A N 1
ATOM 866 C CA . PRO A 1 117 ? 1.893 2.060 -14.807 1.00 95.31 117 PRO A CA 1
ATOM 867 C C . PRO A 1 117 ? 0.974 3.286 -14.745 1.00 95.31 117 PRO A C 1
ATOM 869 O O . PRO A 1 117 ? 1.267 4.351 -15.283 1.00 95.31 117 PRO A O 1
ATOM 872 N N . THR A 1 118 ? -0.168 3.133 -14.079 1.00 96.69 118 THR A N 1
ATOM 873 C CA . THR A 1 118 ? -1.179 4.197 -13.955 1.00 96.69 118 THR A CA 1
ATOM 874 C C . THR A 1 118 ? -1.587 4.372 -12.505 1.00 96.69 118 THR A C 1
ATOM 876 O O . THR A 1 118 ? -1.604 3.398 -11.757 1.00 96.69 118 THR A O 1
ATOM 879 N N . VAL A 1 119 ? -1.945 5.593 -12.096 1.00 96.94 119 VAL A N 1
ATOM 880 C CA . VAL A 1 119 ? -2.381 5.868 -10.717 1.00 96.94 119 VAL A CA 1
ATOM 881 C C . VAL A 1 119 ? -3.529 4.935 -10.324 1.00 96.94 119 VAL A C 1
ATOM 883 O O . VAL A 1 119 ? -4.514 4.790 -11.049 1.00 96.94 119 VAL A O 1
ATOM 886 N N . PHE A 1 120 ? -3.400 4.294 -9.168 1.00 97.06 120 PHE A N 1
ATOM 887 C CA . PHE A 1 120 ? -4.410 3.410 -8.609 1.00 97.06 120 PHE A CA 1
ATOM 888 C C . PHE A 1 120 ? -5.561 4.241 -8.030 1.00 97.06 120 PHE A C 1
ATOM 890 O O . PHE A 1 120 ? -5.358 5.051 -7.129 1.00 97.06 120 PHE A O 1
ATOM 897 N N . THR A 1 121 ? -6.774 4.054 -8.550 1.00 95.25 121 THR A N 1
ATOM 898 C CA . THR A 1 121 ? -7.939 4.899 -8.222 1.00 95.25 121 THR A CA 1
ATOM 899 C C . THR A 1 121 ? -9.031 4.177 -7.441 1.00 95.25 121 THR A C 1
ATOM 901 O O . THR A 1 121 ? -10.024 4.801 -7.064 1.00 95.25 121 THR A O 1
ATOM 904 N N . ASN A 1 122 ? -8.884 2.874 -7.181 1.00 95.06 122 ASN A N 1
ATOM 905 C CA . ASN A 1 122 ? -9.879 2.130 -6.421 1.00 95.06 122 ASN A CA 1
ATOM 906 C C . ASN A 1 122 ? -9.929 2.632 -4.977 1.00 95.06 122 ASN A C 1
ATOM 908 O O . ASN A 1 122 ? -8.952 2.545 -4.233 1.00 95.06 122 ASN A O 1
ATOM 912 N N . ALA A 1 123 ? -11.103 3.125 -4.603 1.00 92.88 123 ALA A N 1
ATOM 913 C CA . ALA A 1 123 ? -11.409 3.544 -3.252 1.00 92.88 123 ALA A CA 1
ATOM 914 C C . ALA A 1 123 ? -11.498 2.338 -2.304 1.00 92.88 123 ALA A C 1
ATOM 916 O O . ALA A 1 123 ? -11.914 1.247 -2.703 1.00 92.88 123 ALA A O 1
ATOM 917 N N . ILE A 1 124 ? -11.117 2.556 -1.047 1.00 94.00 124 ILE A N 1
ATOM 918 C CA . ILE A 1 124 ? -11.183 1.569 0.029 1.00 94.00 124 ILE A CA 1
ATOM 919 C C . ILE A 1 124 ? -12.232 2.034 1.032 1.00 94.00 124 ILE A C 1
ATOM 921 O O . ILE A 1 124 ? -12.128 3.120 1.603 1.00 94.00 124 ILE A O 1
ATOM 925 N N . GLU A 1 125 ? -13.255 1.219 1.232 1.00 92.75 125 GLU A N 1
ATOM 926 C CA . GLU A 1 125 ? -14.410 1.569 2.054 1.00 92.75 125 GLU A CA 1
ATOM 927 C C . GLU A 1 125 ? -14.189 1.218 3.539 1.00 92.75 125 GLU A C 1
ATOM 929 O O . GLU A 1 125 ? -13.421 0.303 3.864 1.00 92.75 125 GLU A O 1
ATOM 934 N N . PRO A 1 126 ? -14.870 1.903 4.477 1.00 89.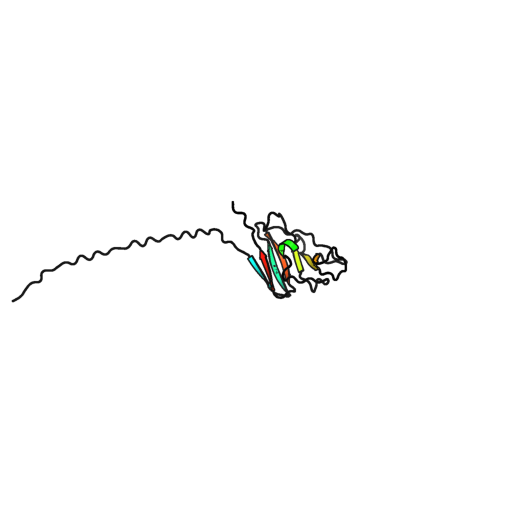69 126 PRO A N 1
ATOM 935 C CA . PRO A 1 126 ? -14.951 1.460 5.865 1.00 89.69 126 PRO A CA 1
ATOM 936 C C . PRO A 1 126 ? -15.363 -0.014 5.977 1.00 89.69 126 PRO A C 1
ATOM 938 O O . PRO A 1 126 ? -16.298 -0.472 5.324 1.00 89.69 126 PRO A O 1
ATOM 941 N N . GLY A 1 127 ? -14.668 -0.775 6.822 1.00 88.75 127 GLY A N 1
ATOM 942 C CA . GLY A 1 127 ? -14.870 -2.218 6.976 1.00 88.75 127 GLY A CA 1
ATOM 943 C C . GLY A 1 127 ? -14.167 -3.086 5.926 1.00 88.75 127 GLY A C 1
ATOM 944 O O . GLY A 1 127 ? -14.157 -4.310 6.076 1.00 88.75 127 GLY A O 1
ATOM 945 N N . GLN A 1 128 ? -13.555 -2.501 4.891 1.00 92.69 128 GLN A N 1
ATOM 946 C CA . GLN A 1 128 ? -12.833 -3.256 3.871 1.00 92.69 128 GLN A CA 1
ATOM 947 C C . GLN A 1 128 ? -11.426 -3.648 4.342 1.00 92.69 128 GLN A C 1
ATOM 949 O O . GLN A 1 128 ? -10.695 -2.861 4.949 1.00 92.69 128 GLN A O 1
ATOM 954 N N . GLY A 1 129 ? -11.042 -4.887 4.033 1.00 93.25 129 GLY A N 1
ATOM 955 C CA . GLY A 1 129 ? -9.698 -5.416 4.244 1.00 93.25 129 GLY A CA 1
ATOM 956 C C . GLY A 1 129 ? -8.880 -5.466 2.957 1.00 93.25 129 GLY A C 1
ATOM 957 O O . GLY A 1 129 ? -9.421 -5.659 1.867 1.00 93.25 129 GLY A O 1
ATOM 958 N N . PHE A 1 130 ? -7.565 -5.350 3.093 1.00 96.75 130 PHE A N 1
ATOM 959 C CA . PHE A 1 130 ? -6.608 -5.515 2.005 1.00 96.75 130 PHE A CA 1
ATOM 960 C C . PHE A 1 130 ? -5.318 -6.158 2.514 1.00 96.75 130 PHE A C 1
ATOM 962 O O . PHE A 1 130 ? -4.956 -6.057 3.689 1.00 96.75 130 PHE A O 1
ATOM 969 N N . TRP A 1 131 ? -4.615 -6.848 1.621 1.00 97.62 131 TRP A N 1
ATOM 970 C CA . TRP A 1 131 ? -3.281 -7.348 1.927 1.00 97.62 131 TRP A CA 1
ATOM 971 C C . TRP A 1 131 ? -2.263 -6.259 1.653 1.00 97.62 131 TRP A C 1
ATOM 973 O O . TRP A 1 131 ? -2.282 -5.646 0.591 1.00 97.62 131 TRP A O 1
ATOM 983 N N . TYR A 1 132 ? -1.337 -6.072 2.580 1.00 97.25 132 TYR A N 1
ATOM 984 C CA . TYR A 1 132 ? -0.216 -5.163 2.442 1.00 97.25 132 TYR A CA 1
ATOM 985 C C . TYR A 1 132 ? 1.094 -5.936 2.565 1.00 97.25 132 TYR A C 1
ATOM 987 O O . TYR A 1 132 ? 1.275 -6.730 3.491 1.00 97.25 132 TYR A O 1
ATOM 995 N N . ARG A 1 133 ? 2.016 -5.713 1.632 1.00 96.19 133 ARG A N 1
ATOM 996 C CA . ARG A 1 133 ? 3.385 -6.219 1.679 1.00 96.19 133 ARG A CA 1
ATOM 997 C C . ARG A 1 133 ? 4.331 -5.047 1.854 1.00 96.19 133 ARG A C 1
ATOM 999 O O . ARG A 1 133 ? 4.516 -4.280 0.915 1.00 96.19 133 ARG A O 1
ATOM 1006 N N . SER A 1 134 ? 4.976 -4.981 3.014 1.00 95.19 134 SER A N 1
ATOM 1007 C CA . SER A 1 134 ? 6.058 -4.025 3.245 1.00 95.19 134 SER A CA 1
ATOM 1008 C C . SER A 1 134 ? 7.363 -4.534 2.631 1.00 95.19 134 SER A C 1
ATOM 1010 O O . SER A 1 134 ? 7.693 -5.712 2.768 1.00 95.19 134 SER A O 1
ATOM 1012 N N . ARG A 1 135 ? 8.128 -3.659 1.991 1.00 94.31 135 ARG A N 1
ATOM 1013 C CA . ARG A 1 135 ? 9.538 -3.825 1.619 1.00 94.31 135 ARG A CA 1
ATOM 1014 C C . ARG A 1 135 ? 10.476 -3.113 2.589 1.00 94.31 135 ARG A C 1
ATOM 1016 O O . ARG A 1 135 ? 11.650 -3.469 2.654 1.00 94.31 135 ARG A O 1
ATOM 1023 N N . GLY A 1 136 ? 9.953 -2.185 3.391 1.00 86.00 136 GLY A N 1
ATOM 1024 C CA . GLY A 1 136 ? 10.646 -1.606 4.544 1.00 86.00 136 GLY A CA 1
ATOM 1025 C C . GLY A 1 136 ? 10.830 -2.614 5.681 1.00 86.00 136 GLY A C 1
ATOM 1026 O O . GLY A 1 136 ? 10.353 -3.739 5.611 1.00 86.00 136 GLY A O 1
ATOM 1027 N N . THR A 1 137 ? 11.533 -2.243 6.753 1.00 79.12 137 THR A N 1
ATOM 1028 C CA . THR A 1 137 ? 11.788 -3.170 7.873 1.00 79.12 137 THR A CA 1
ATOM 1029 C C . THR A 1 137 ? 10.679 -3.185 8.922 1.00 79.12 137 THR A C 1
ATOM 1031 O O . THR A 1 137 ? 10.436 -4.244 9.494 1.00 79.12 137 THR A O 1
ATOM 1034 N N . ASN A 1 138 ? 9.999 -2.057 9.166 1.00 73.56 138 ASN A N 1
ATOM 1035 C CA . ASN A 1 138 ? 9.005 -1.911 10.238 1.00 73.56 138 ASN A CA 1
ATOM 1036 C C . ASN A 1 138 ? 7.953 -0.832 9.920 1.00 73.56 138 ASN A C 1
ATOM 1038 O O . ASN A 1 138 ? 7.825 0.145 10.661 1.00 73.56 138 ASN A O 1
ATOM 1042 N N . PHE A 1 139 ? 7.199 -0.984 8.830 1.00 91.12 139 PHE A N 1
ATOM 1043 C CA . PHE A 1 139 ? 6.033 -0.122 8.630 1.00 91.12 139 PHE A CA 1
ATOM 1044 C C . PHE A 1 139 ? 5.002 -0.409 9.729 1.00 91.12 139 PHE A C 1
ATOM 1046 O O . PHE A 1 139 ? 4.648 -1.565 9.971 1.00 91.12 139 PHE A O 1
ATOM 1053 N N . VAL A 1 140 ? 4.533 0.629 10.418 1.00 90.56 140 VAL A N 1
ATOM 1054 C CA . VAL A 1 140 ? 3.480 0.506 11.431 1.00 90.56 140 VAL A CA 1
ATOM 1055 C C . VAL A 1 140 ? 2.257 1.233 10.917 1.00 90.56 140 VAL A C 1
ATOM 1057 O O . VAL A 1 140 ? 2.214 2.461 10.898 1.00 90.56 140 VAL A O 1
ATOM 1060 N N . TRP A 1 141 ? 1.247 0.459 10.538 1.00 91.06 141 TRP A N 1
ATOM 1061 C CA . TRP A 1 141 ? -0.039 1.016 10.172 1.00 91.06 141 TRP A CA 1
ATOM 1062 C C . TRP A 1 141 ? -0.817 1.386 11.432 1.00 91.06 141 TRP A C 1
ATOM 1064 O O . TRP A 1 141 ? -0.888 0.593 12.376 1.00 91.06 141 TRP A O 1
ATOM 1074 N N . THR A 1 142 ? -1.400 2.582 11.450 1.00 86.38 142 THR A N 1
ATOM 1075 C CA . THR A 1 142 ? -2.244 3.048 12.552 1.00 86.38 142 THR A CA 1
ATOM 1076 C C . THR A 1 142 ? -3.571 3.533 11.995 1.00 86.38 142 THR A C 1
ATOM 1078 O O . THR A 1 142 ? -3.607 4.471 11.207 1.00 86.38 142 THR A O 1
ATOM 1081 N N . ALA A 1 143 ? -4.664 2.918 12.440 1.00 81.31 143 ALA A N 1
ATOM 1082 C CA . ALA A 1 143 ? -6.004 3.431 12.192 1.00 81.31 143 ALA A CA 1
ATOM 1083 C C . ALA A 1 143 ? -6.380 4.419 13.303 1.00 81.31 143 ALA A C 1
ATOM 1085 O O . ALA A 1 143 ? -6.688 4.007 14.427 1.00 81.31 143 ALA A O 1
ATOM 1086 N N . GLU A 1 144 ? -6.328 5.717 13.009 1.00 71.12 144 GLU A N 1
ATOM 1087 C CA . GLU A 1 144 ? -6.759 6.765 13.936 1.00 71.12 144 GLU A CA 1
ATOM 1088 C C . GLU A 1 144 ? -8.228 7.106 13.692 1.00 71.12 144 GLU A C 1
ATOM 1090 O O . GLU A 1 144 ? -8.603 7.521 12.600 1.00 71.12 144 GLU A O 1
ATOM 1095 N N . LYS A 1 145 ? -9.082 6.952 14.707 1.00 61.72 145 LYS A N 1
ATOM 1096 C CA . LYS A 1 145 ? -10.441 7.500 14.650 1.00 61.72 145 LYS A CA 1
ATOM 1097 C C . LYS A 1 145 ? -10.391 8.973 15.087 1.00 61.72 145 LYS A C 1
ATOM 1099 O O . LYS A 1 145 ? -10.155 9.207 16.275 1.00 61.72 145 LYS A O 1
ATOM 1104 N N . PRO A 1 146 ? -10.644 9.962 14.210 1.00 55.28 146 PRO A N 1
ATOM 1105 C CA . PRO A 1 146 ? -10.744 11.351 14.624 1.00 55.28 146 PRO A CA 1
ATOM 1106 C C . PRO A 1 146 ? -12.003 11.515 15.471 1.00 55.28 146 PRO A C 1
ATOM 1108 O O . PRO A 1 146 ? -13.104 11.097 15.108 1.00 55.28 146 PRO A O 1
ATOM 1111 N N . TYR A 1 147 ? -11.831 12.092 16.651 1.00 58.41 147 TYR A N 1
ATOM 1112 C CA . TYR A 1 147 ? -12.940 12.412 17.532 1.00 58.41 147 TYR A CA 1
ATOM 1113 C C . TYR A 1 147 ? -13.787 13.526 16.897 1.00 58.41 147 TYR A C 1
ATOM 1115 O O . TYR A 1 147 ? -13.252 14.554 16.494 1.00 58.41 147 TYR A O 1
ATOM 1123 N N . SER A 1 148 ? -15.111 13.378 16.888 1.00 52.91 148 SER A N 1
ATOM 1124 C CA . SER A 1 148 ? -15.994 14.528 17.100 1.00 52.91 148 SER A CA 1
ATOM 1125 C C . SER A 1 148 ? -16.851 14.209 18.318 1.00 52.91 148 SER A C 1
ATOM 1127 O O . SER A 1 148 ? -17.640 13.266 18.323 1.00 52.91 148 SER A O 1
ATOM 1129 N N . TRP A 1 149 ? -16.568 14.917 19.409 1.00 41.44 149 TRP A N 1
ATOM 1130 C CA . TRP A 1 149 ? -17.438 14.956 20.579 1.00 41.44 149 TRP A CA 1
ATOM 1131 C C . TRP A 1 149 ? -18.629 15.844 20.189 1.00 41.44 149 TRP A C 1
ATOM 1133 O O . TRP A 1 149 ? -18.390 16.865 19.537 1.00 41.44 149 TRP A O 1
ATOM 1143 N N . PRO A 1 150 ? -19.877 15.501 20.545 1.00 53.59 150 PRO A N 1
ATOM 1144 C CA . PRO A 1 150 ? -20.894 16.525 20.749 1.00 53.59 150 PRO A CA 1
ATOM 1145 C C . PRO A 1 150 ? -20.543 17.412 21.953 1.00 53.59 150 PRO A C 1
ATOM 1147 O O . PRO A 1 150 ? -19.927 16.893 22.915 1.00 53.59 150 PRO A O 1
#

Secondary structure (DSSP, 8-state):
--PPP-----------------------------EEEEEETTSEEEEE--SS-SSS-SSB-HHHHH-STT----SSTTTS-EEEEE-SSSEEEEEE--STTS-TTTTTSEEESSSS-EE----B-TT-EEEEE-SSSEEEEEE-------

Foldseek 3Di:
DDDDDDDDDDDDDDPPDPPPPPPPPPPCPDPQDKDKDKAAAQDKDKDWAALDDLDPDQWDDPCRQQPQPQFAADQDQVQGKKKWFDPPPGTFMWTQHDCVVVDPVRHRATWGDDVVTHHDDDTGGHGGMMMIHGNGGIRMGIRHRDDDDD

pLDDT: mean 80.55, std 19.32, range [36.31, 98.12]